Protein AF-J9DXW7-F1 (afdb_monomer_lite)

InterPro domains:
  IPR033270 VPRBP/DCAF1 family [PTHR13129] (22-107)
  IPR060222 DCAF1, N-terminal domain [PF27670] (21-108)

Foldseek 3Di:
DDDDDPPPPDPPPPPDQDPVLVVLLVVLVVLVVVCVVPVPPPPDDNVVSVVVLVVSLVVQVVVVVVVVPDPPDPDDCLPVPCRGSNVVSVVVVVVVVVVVCCCVPPVPD

Structure (mmCIF, N/CA/C/O backbone):
data_AF-J9DXW7-F1
#
_entry.id   AF-J9DXW7-F1
#
loop_
_atom_site.group_PDB
_atom_site.id
_atom_site.type_symbol
_atom_site.label_atom_id
_atom_site.label_alt_id
_atom_site.label_comp_id
_atom_site.label_asym_id
_atom_site.label_entity_id
_atom_site.label_seq_id
_atom_site.pdbx_PDB_ins_code
_atom_site.Cartn_x
_atom_site.Cartn_y
_atom_site.Cartn_z
_atom_site.occupancy
_atom_site.B_iso_or_equiv
_atom_site.auth_seq_id
_atom_site.auth_comp_id
_atom_site.auth_asym_id
_atom_site.auth_atom_id
_atom_site.pdbx_PDB_model_num
ATOM 1 N N . MET A 1 1 ? 50.250 -1.514 -27.903 1.00 45.09 1 MET A N 1
ATOM 2 C CA . MET A 1 1 ? 49.590 -0.775 -26.805 1.00 45.09 1 MET A CA 1
ATOM 3 C C . MET A 1 1 ? 48.096 -0.766 -27.086 1.00 45.09 1 MET A C 1
ATOM 5 O O . MET A 1 1 ? 47.711 -0.660 -28.241 1.00 45.09 1 MET A O 1
ATOM 9 N N . PHE A 1 2 ? 47.310 -1.045 -26.053 1.00 44.22 2 PHE A N 1
ATOM 10 C CA . PHE A 1 2 ? 45.965 -1.622 -26.084 1.00 44.22 2 PHE A CA 1
ATOM 11 C C . PHE A 1 2 ? 44.867 -0.650 -26.554 1.00 44.22 2 PHE A C 1
ATOM 13 O O . PHE A 1 2 ? 44.907 0.533 -26.228 1.00 44.22 2 PHE A O 1
ATOM 20 N N . ALA A 1 3 ? 43.872 -1.168 -27.281 1.00 54.59 3 ALA A N 1
ATOM 21 C CA . ALA A 1 3 ? 42.622 -0.469 -27.582 1.00 54.59 3 ALA A CA 1
ATOM 22 C C . ALA A 1 3 ? 41.698 -0.466 -26.345 1.00 54.59 3 ALA A C 1
ATOM 24 O O . ALA A 1 3 ? 41.661 -1.471 -25.630 1.00 54.59 3 ALA A O 1
ATOM 25 N N . PRO A 1 4 ? 40.919 0.598 -26.079 1.00 51.25 4 PRO A N 1
ATOM 26 C CA . PRO A 1 4 ? 39.965 0.581 -24.981 1.00 51.25 4 PRO A CA 1
ATOM 27 C C . PRO A 1 4 ? 38.671 -0.121 -25.417 1.00 51.25 4 PRO A C 1
ATOM 29 O O . PRO A 1 4 ? 37.936 0.368 -26.274 1.00 51.25 4 PRO A O 1
ATOM 32 N N . SER A 1 5 ? 38.370 -1.261 -24.793 1.00 44.78 5 SER A N 1
ATOM 33 C CA . SER A 1 5 ? 37.023 -1.840 -24.812 1.00 44.78 5 SER A CA 1
ATOM 34 C C . SER A 1 5 ? 36.106 -0.984 -23.940 1.00 44.78 5 SER A C 1
ATOM 36 O O . SER A 1 5 ? 36.214 -0.992 -22.715 1.00 44.78 5 SER A O 1
ATOM 38 N N . ARG A 1 6 ? 35.198 -0.230 -24.564 1.00 42.78 6 ARG A N 1
ATOM 39 C CA . ARG A 1 6 ? 34.056 0.382 -23.876 1.00 42.78 6 ARG A CA 1
ATOM 40 C C . ARG A 1 6 ? 33.006 -0.701 -23.631 1.00 42.78 6 ARG A C 1
ATOM 42 O O . ARG A 1 6 ? 32.208 -1.004 -24.511 1.00 42.78 6 ARG A O 1
ATOM 49 N N . SER A 1 7 ? 33.024 -1.279 -22.433 1.00 44.75 7 SER A N 1
ATOM 50 C CA . SER A 1 7 ? 31.886 -2.029 -21.902 1.00 44.75 7 SER A CA 1
ATOM 51 C C . SER A 1 7 ? 30.823 -1.020 -21.471 1.00 44.75 7 SER A C 1
ATOM 53 O O . SER A 1 7 ? 30.990 -0.317 -20.477 1.00 44.75 7 SER A O 1
ATOM 55 N N . ASN A 1 8 ? 29.767 -0.892 -22.270 1.00 43.25 8 ASN A N 1
ATOM 56 C CA . ASN A 1 8 ? 28.618 -0.041 -21.984 1.00 43.25 8 ASN A CA 1
ATOM 57 C C . ASN A 1 8 ? 27.505 -0.936 -21.411 1.00 43.25 8 ASN A C 1
ATOM 59 O O . ASN A 1 8 ? 26.533 -1.246 -22.092 1.00 43.25 8 ASN A O 1
ATOM 63 N N . HIS A 1 9 ? 27.685 -1.414 -20.177 1.00 44.66 9 HIS A N 1
ATOM 64 C CA . HIS A 1 9 ? 26.621 -2.079 -19.424 1.00 44.66 9 HIS A CA 1
ATOM 65 C C . HIS A 1 9 ? 25.848 -1.043 -18.610 1.00 44.66 9 HIS A C 1
ATOM 67 O O . HIS A 1 9 ? 26.437 -0.287 -17.840 1.00 44.66 9 HIS A O 1
ATOM 73 N N . GLY A 1 10 ? 24.527 -1.047 -18.779 1.00 37.72 10 GLY A N 1
ATOM 74 C CA . GLY A 1 10 ? 23.595 -0.266 -17.974 1.00 37.72 10 GLY A CA 1
ATOM 75 C C . GLY A 1 10 ? 22.797 0.730 -18.800 1.00 37.72 10 GLY A C 1
ATOM 76 O O . GLY A 1 10 ? 22.936 1.939 -18.631 1.00 37.72 10 GLY A O 1
ATOM 77 N N . THR A 1 11 ? 21.927 0.235 -19.680 1.00 39.69 11 THR A N 1
ATOM 78 C CA . THR A 1 11 ? 20.753 0.994 -20.119 1.00 39.69 11 THR A CA 1
ATOM 79 C C . THR A 1 11 ? 19.878 1.237 -18.893 1.00 39.69 11 THR A C 1
ATOM 81 O O . THR A 1 11 ? 19.000 0.445 -18.568 1.00 39.69 11 THR A O 1
ATOM 84 N N . HIS A 1 12 ? 20.155 2.323 -18.176 1.00 44.25 12 HIS A N 1
ATOM 85 C CA . HIS A 1 12 ? 19.217 2.905 -17.234 1.00 44.25 12 HIS A CA 1
ATOM 86 C C . HIS A 1 12 ? 18.045 3.390 -18.088 1.00 44.25 12 HIS A C 1
ATOM 88 O O . HIS A 1 12 ? 18.114 4.446 -18.717 1.00 44.25 12 HIS A O 1
ATOM 94 N N . ALA A 1 13 ? 17.013 2.557 -18.211 1.00 45.41 13 ALA A N 1
ATOM 95 C CA . ALA A 1 13 ? 15.758 2.964 -18.808 1.00 45.41 13 ALA A CA 1
ATOM 96 C C . ALA A 1 13 ? 15.252 4.149 -17.979 1.00 45.41 13 ALA A C 1
ATOM 98 O O . ALA A 1 13 ? 14.857 4.000 -16.822 1.00 45.41 13 ALA A O 1
ATOM 99 N N . THR A 1 14 ? 15.357 5.348 -18.545 1.00 40.53 14 THR A N 1
ATOM 100 C CA . THR A 1 14 ? 14.749 6.563 -18.014 1.00 40.53 14 THR A CA 1
ATOM 101 C C . THR A 1 14 ? 13.242 6.352 -18.071 1.00 40.53 14 THR A C 1
ATOM 103 O O . THR A 1 14 ? 12.596 6.649 -19.073 1.00 40.53 14 THR A O 1
ATOM 106 N N . HIS A 1 15 ? 12.696 5.737 -17.024 1.00 52.66 15 HIS A N 1
ATOM 107 C CA . HIS A 1 15 ? 11.272 5.502 -16.874 1.00 52.66 15 HIS A CA 1
ATOM 108 C C . HIS A 1 15 ? 10.597 6.865 -16.708 1.00 52.66 15 HIS A C 1
ATOM 110 O O . HIS A 1 15 ? 10.633 7.471 -15.635 1.00 52.66 15 HIS A O 1
ATOM 116 N N . LEU A 1 16 ? 10.038 7.372 -17.808 1.00 44.34 16 LEU A N 1
ATOM 117 C CA . LEU A 1 16 ? 9.117 8.501 -17.806 1.00 44.34 16 LEU A CA 1
ATOM 118 C C . LEU A 1 16 ? 8.015 8.227 -16.767 1.00 44.34 16 LEU A C 1
ATOM 120 O O . LEU A 1 16 ? 7.527 7.097 -16.699 1.00 44.34 16 LEU A O 1
ATOM 124 N N . PRO A 1 17 ? 7.615 9.214 -15.949 1.00 44.66 17 PRO A N 1
ATOM 125 C CA . PRO A 1 17 ? 6.505 9.031 -15.027 1.00 44.66 17 PRO A CA 1
ATOM 126 C C . PRO A 1 17 ? 5.248 8.726 -15.846 1.00 44.66 17 PRO A C 1
ATOM 128 O O . PRO A 1 17 ? 4.716 9.587 -16.547 1.00 44.66 17 PRO A O 1
ATOM 131 N N . HIS A 1 18 ? 4.802 7.472 -15.794 1.00 46.69 18 HIS A N 1
ATOM 132 C CA . HIS A 1 18 ? 3.521 7.074 -16.355 1.00 46.69 18 HIS A CA 1
ATOM 133 C C . HIS A 1 18 ? 2.431 7.829 -15.573 1.00 46.69 18 HIS A C 1
ATOM 135 O O . HIS A 1 18 ? 2.492 7.837 -14.339 1.00 46.69 18 HIS A O 1
ATOM 141 N N . PRO A 1 19 ? 1.433 8.452 -16.223 1.00 47.28 19 PRO A N 1
ATOM 142 C CA . PRO A 1 19 ? 0.394 9.237 -15.542 1.00 47.28 19 PRO A CA 1
ATOM 143 C C . PRO A 1 19 ? -0.359 8.440 -14.458 1.00 47.28 19 PRO A C 1
ATOM 145 O O . PRO A 1 19 ? -0.854 9.019 -13.494 1.00 47.28 19 PRO A O 1
ATOM 148 N N . SER A 1 20 ? -0.357 7.107 -14.553 1.00 54.16 20 SER A N 1
ATOM 149 C CA . SER A 1 20 ? -0.905 6.177 -13.560 1.00 54.16 20 SER A CA 1
ATOM 150 C C . SER A 1 20 ? -0.207 6.234 -12.188 1.00 54.16 20 SER A C 1
ATOM 152 O O . SER A 1 20 ? -0.857 6.011 -11.170 1.00 54.16 20 SER A O 1
ATOM 154 N N . GLN A 1 21 ? 1.089 6.584 -12.120 1.00 54.31 21 GLN A N 1
ATOM 155 C CA . GLN A 1 21 ? 1.837 6.660 -10.850 1.00 54.31 21 GLN A 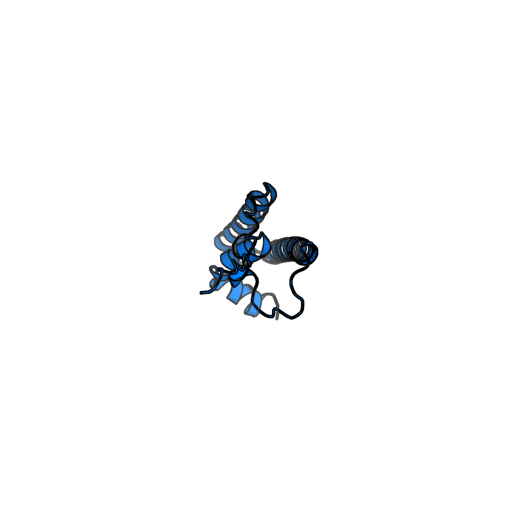CA 1
ATOM 156 C C . GLN A 1 21 ? 1.287 7.719 -9.898 1.00 54.31 21 GLN A C 1
ATOM 158 O O . GLN A 1 21 ? 1.182 7.479 -8.696 1.00 54.31 21 GLN A O 1
ATOM 163 N N . SER A 1 22 ? 0.919 8.885 -10.437 1.00 61.12 22 SER A N 1
ATOM 164 C CA . SER A 1 22 ? 0.376 9.979 -9.631 1.00 61.12 22 SER A CA 1
ATOM 165 C C . SER A 1 22 ? -1.006 9.643 -9.071 1.00 61.12 22 SER A C 1
ATOM 167 O O . SER A 1 22 ? -1.375 10.173 -8.027 1.00 61.12 22 SER A O 1
ATOM 169 N N . SER A 1 23 ? -1.753 8.760 -9.743 1.00 81.50 23 SER A N 1
ATOM 170 C CA . SER A 1 23 ? -3.071 8.314 -9.291 1.00 81.50 23 SER A CA 1
ATOM 171 C C . SER A 1 23 ? -2.948 7.339 -8.123 1.00 81.50 23 SER A C 1
ATOM 173 O O . SER A 1 23 ? -3.540 7.571 -7.075 1.00 81.50 23 SER A O 1
ATOM 175 N N . ALA A 1 24 ? -2.118 6.298 -8.261 1.00 87.31 24 ALA A N 1
ATOM 176 C CA . ALA A 1 24 ? -1.972 5.264 -7.235 1.00 87.31 24 ALA A CA 1
ATOM 177 C C . ALA A 1 24 ? -1.375 5.812 -5.927 1.00 87.31 24 ALA A C 1
ATOM 179 O O . ALA A 1 24 ? -1.875 5.541 -4.838 1.00 87.31 24 ALA A O 1
ATOM 180 N N . ALA A 1 25 ? -0.326 6.636 -6.014 1.00 87.62 25 ALA A N 1
ATOM 181 C CA . ALA A 1 25 ? 0.275 7.241 -4.825 1.00 87.62 25 ALA A CA 1
ATOM 182 C C . ALA A 1 25 ? -0.672 8.232 -4.123 1.00 87.62 25 ALA A C 1
ATOM 184 O O . ALA A 1 25 ? -0.652 8.333 -2.896 1.00 87.62 25 ALA A O 1
ATOM 185 N N . GLY A 1 26 ? -1.497 8.955 -4.889 1.00 91.88 26 GLY A N 1
ATOM 186 C CA . GLY A 1 26 ? -2.522 9.843 -4.340 1.00 91.88 26 GLY A CA 1
ATOM 187 C C . GLY A 1 26 ? -3.643 9.070 -3.648 1.00 91.88 26 GLY A C 1
ATOM 188 O O . GLY A 1 26 ? -4.065 9.441 -2.556 1.00 91.88 26 GLY A O 1
ATOM 189 N N . GLU A 1 27 ? -4.073 7.956 -4.237 1.00 94.06 27 GLU A N 1
ATOM 190 C CA . GLU A 1 27 ? -5.077 7.075 -3.648 1.00 94.06 27 GLU A CA 1
ATOM 191 C C . GLU A 1 27 ? -4.588 6.436 -2.342 1.00 94.06 27 GLU A C 1
ATOM 193 O O . GLU A 1 27 ? -5.299 6.477 -1.340 1.00 94.06 27 GLU A O 1
ATOM 198 N N . LEU A 1 28 ? -3.342 5.949 -2.304 1.00 94.56 28 LEU A N 1
ATOM 199 C CA . LEU A 1 28 ? -2.726 5.459 -1.069 1.00 94.56 28 LEU A CA 1
ATOM 200 C C . LEU A 1 28 ? -2.728 6.531 0.030 1.00 94.56 28 LEU A C 1
ATOM 202 O O . LEU A 1 28 ? -3.089 6.247 1.169 1.00 94.56 28 LEU A O 1
ATOM 206 N N . GLN A 1 29 ? -2.357 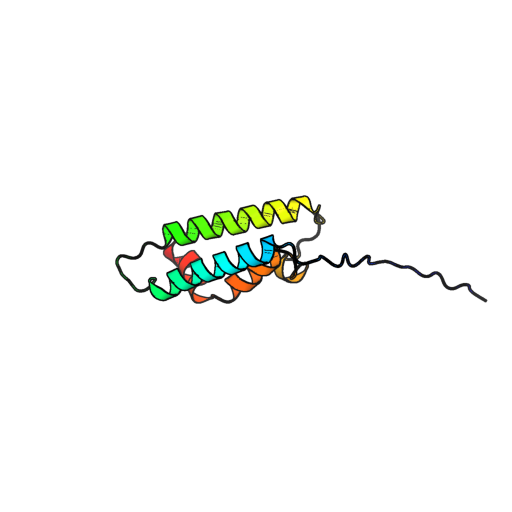7.769 -0.303 1.00 93.44 29 GLN A N 1
ATOM 207 C CA . GLN A 1 29 ? -2.386 8.872 0.661 1.00 93.44 29 GLN A CA 1
ATOM 208 C C . GLN A 1 29 ? -3.804 9.175 1.154 1.00 93.44 29 GLN A C 1
ATOM 210 O O . GLN A 1 29 ? -3.980 9.442 2.339 1.00 93.44 29 GLN A O 1
ATOM 215 N N . ALA A 1 30 ? -4.816 9.093 0.288 1.00 94.06 30 ALA A N 1
ATOM 216 C CA . ALA A 1 30 ? -6.207 9.281 0.688 1.00 94.06 30 ALA A CA 1
ATOM 217 C C . ALA A 1 30 ? -6.677 8.183 1.657 1.00 94.06 30 ALA A C 1
ATOM 219 O O . ALA A 1 30 ? -7.309 8.489 2.667 1.00 94.06 30 ALA A O 1
ATOM 220 N N . ILE A 1 31 ? -6.323 6.919 1.396 1.00 94.81 31 ILE A N 1
ATOM 221 C CA . ILE A 1 31 ? -6.629 5.790 2.290 1.00 94.81 31 ILE A CA 1
ATOM 222 C C . ILE A 1 31 ? -5.991 6.006 3.666 1.00 94.81 31 ILE A C 1
ATOM 224 O O . ILE A 1 31 ? -6.657 5.841 4.690 1.00 94.81 31 ILE A O 1
ATOM 228 N N . LEU A 1 32 ? -4.714 6.396 3.688 1.00 94.75 32 LEU A N 1
ATOM 229 C CA . LEU A 1 32 ? -3.972 6.645 4.923 1.00 94.75 32 LEU A CA 1
ATOM 230 C C . LEU A 1 32 ? -4.551 7.835 5.695 1.00 94.75 32 LEU A C 1
ATOM 232 O O . LEU A 1 32 ? -4.734 7.727 6.901 1.00 94.75 32 LEU A O 1
ATOM 236 N N . ALA A 1 33 ? -4.928 8.916 5.009 1.00 93.50 33 ALA A N 1
ATOM 237 C CA . ALA A 1 33 ? -5.552 10.080 5.636 1.00 93.50 33 ALA A CA 1
ATOM 238 C C . ALA A 1 33 ? -6.913 9.748 6.272 1.00 93.50 33 ALA A C 1
ATOM 240 O O . ALA A 1 33 ? -7.204 10.201 7.377 1.00 93.50 33 ALA A O 1
ATOM 241 N N . VAL A 1 34 ? -7.742 8.932 5.607 1.00 93.56 34 VAL A N 1
ATOM 242 C CA . VAL A 1 34 ? -9.013 8.456 6.184 1.00 93.56 34 VAL A CA 1
ATOM 243 C C . VAL A 1 34 ? -8.755 7.607 7.424 1.00 93.56 34 VAL A C 1
ATOM 245 O O . VAL A 1 34 ? -9.435 7.775 8.433 1.00 93.56 34 VAL A O 1
ATOM 248 N N . TRP A 1 35 ? -7.773 6.704 7.365 1.00 94.69 35 TRP A N 1
ATOM 249 C CA . TRP A 1 35 ? -7.425 5.885 8.519 1.00 94.69 35 TRP A CA 1
ATOM 250 C C . TRP A 1 35 ? -6.913 6.74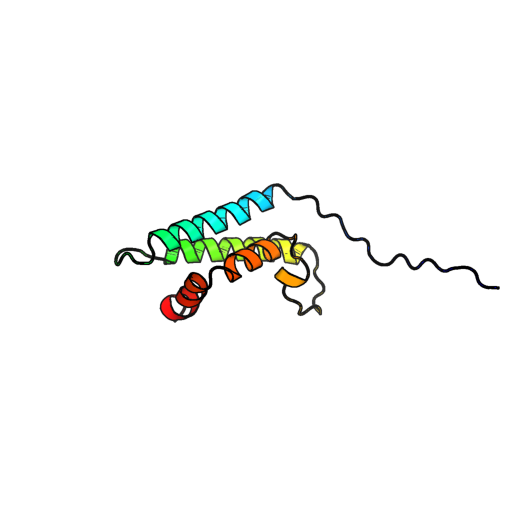0 9.685 1.00 94.69 35 TRP A C 1
ATOM 252 O O . TRP A 1 35 ? -7.392 6.565 10.798 1.00 94.69 35 TRP A O 1
ATOM 262 N N . GLU A 1 36 ? -6.019 7.701 9.450 1.00 92.94 36 GLU A N 1
ATOM 263 C CA . GLU A 1 36 ? -5.518 8.602 10.499 1.00 92.94 36 GLU A CA 1
ATOM 264 C C . GLU A 1 36 ? -6.638 9.417 11.158 1.00 92.94 36 GLU A C 1
ATOM 266 O O . GLU A 1 36 ? -6.619 9.616 12.369 1.00 92.94 36 GLU A O 1
ATOM 271 N N . ALA A 1 37 ? -7.626 9.865 10.380 1.00 93.12 37 ALA A N 1
ATOM 272 C CA . ALA A 1 37 ? -8.739 10.653 10.900 1.00 93.12 37 ALA A CA 1
ATOM 273 C C . ALA A 1 37 ? -9.717 9.832 11.758 1.00 93.12 37 ALA A C 1
ATOM 275 O O . ALA A 1 37 ? -10.271 10.351 12.725 1.00 93.12 37 ALA A O 1
ATOM 276 N N . GLU A 1 38 ? -9.947 8.565 11.406 1.00 93.56 38 GLU A N 1
ATOM 277 C CA . GLU A 1 38 ? -11.053 7.777 11.961 1.00 93.56 38 GLU A CA 1
ATOM 278 C C . GLU A 1 38 ? -10.611 6.588 12.828 1.00 93.56 38 GLU A C 1
ATOM 280 O O . GLU A 1 38 ? -11.444 5.990 13.501 1.00 93.56 38 GLU A O 1
ATOM 285 N N . ASN A 1 39 ? -9.330 6.213 12.865 1.00 91.19 39 ASN A N 1
ATOM 286 C CA . ASN A 1 39 ? -8.876 4.986 13.539 1.00 91.19 39 ASN A CA 1
ATOM 287 C C . ASN A 1 39 ? -9.143 4.944 15.057 1.00 91.19 39 ASN A C 1
ATOM 289 O O . ASN A 1 39 ? -9.267 3.853 15.618 1.00 91.19 39 ASN A O 1
ATOM 293 N N . ASP A 1 40 ? -9.281 6.096 15.714 1.00 89.88 40 ASP A N 1
ATOM 294 C CA . ASP A 1 40 ? -9.641 6.179 17.137 1.00 89.88 40 ASP A CA 1
ATOM 295 C C . ASP A 1 40 ? -11.159 6.133 17.385 1.00 89.88 40 ASP A C 1
ATOM 297 O O . ASP A 1 40 ? -11.617 6.000 18.524 1.00 89.88 40 ASP A O 1
ATOM 301 N N . ASN A 1 41 ? -11.968 6.221 16.328 1.00 91.81 41 ASN A N 1
ATOM 302 C CA . ASN A 1 41 ? -13.416 6.151 16.421 1.00 91.81 41 ASN A CA 1
ATOM 303 C C . ASN A 1 41 ? -13.863 4.696 16.619 1.00 91.81 41 ASN A C 1
ATOM 305 O O . ASN A 1 41 ? -13.637 3.830 15.777 1.00 91.81 41 ASN A O 1
ATOM 309 N N . ALA A 1 42 ? -14.581 4.423 17.710 1.00 87.50 42 ALA A N 1
ATOM 310 C CA . ALA A 1 42 ? -15.071 3.081 18.036 1.00 87.50 42 ALA A CA 1
ATOM 311 C C . ALA A 1 42 ? -16.019 2.482 16.975 1.00 87.50 42 ALA A C 1
ATOM 313 O O . ALA A 1 42 ? -16.204 1.268 16.937 1.00 87.50 42 ALA A O 1
ATOM 314 N N . SER A 1 43 ? -16.631 3.319 16.131 1.00 90.62 43 SER A N 1
ATOM 315 C CA . SER A 1 43 ? -17.507 2.874 15.037 1.00 90.62 43 SER A CA 1
ATOM 316 C C . SER A 1 43 ? -16.777 2.715 13.700 1.00 90.62 43 SER A C 1
ATOM 318 O O . SER A 1 43 ? -17.383 2.260 12.729 1.00 90.62 43 SER A O 1
ATOM 320 N N . PHE A 1 44 ? -15.501 3.099 13.617 1.00 90.94 44 PHE A N 1
ATOM 321 C CA . PHE A 1 44 ? -14.738 3.003 12.381 1.00 90.94 44 PHE A CA 1
ATOM 322 C C . PHE A 1 44 ? -14.394 1.550 12.057 1.00 90.94 44 PHE A C 1
ATOM 324 O O . PHE A 1 44 ? -13.912 0.784 12.893 1.00 90.94 44 PHE A O 1
ATOM 331 N N . SER A 1 45 ? -14.613 1.173 10.799 1.00 89.88 45 SER A N 1
ATOM 332 C CA . SER A 1 45 ? -14.167 -0.107 10.264 1.00 89.88 45 SER A CA 1
ATOM 333 C C . SER A 1 45 ? -13.002 0.127 9.317 1.00 89.88 45 SER A C 1
ATOM 335 O O . SER A 1 45 ? -13.179 0.715 8.255 1.00 89.88 45 SER A O 1
ATOM 337 N N . ALA A 1 46 ? -11.824 -0.394 9.660 1.00 91.19 46 ALA A N 1
ATOM 338 C CA . ALA A 1 46 ? -10.644 -0.318 8.797 1.00 91.19 46 ALA A CA 1
ATOM 339 C C . ALA A 1 46 ? -10.707 -1.274 7.591 1.00 91.19 46 ALA A C 1
ATOM 341 O O . ALA A 1 46 ? -9.902 -1.166 6.669 1.00 91.19 46 ALA A O 1
ATOM 342 N N . LYS A 1 47 ? -11.661 -2.216 7.576 1.00 90.75 47 LYS A N 1
ATOM 343 C CA . LYS A 1 47 ? -11.763 -3.264 6.550 1.00 90.75 47 LYS A CA 1
ATOM 344 C C . LYS A 1 47 ? -11.818 -2.713 5.114 1.00 90.75 47 LYS A C 1
ATOM 346 O O . LYS A 1 47 ? -11.060 -3.221 4.293 1.00 90.75 47 LYS A O 1
ATOM 351 N N . PRO A 1 48 ? -12.641 -1.699 4.780 1.00 92.31 48 PRO A N 1
ATOM 352 C CA . PRO A 1 48 ? -12.682 -1.152 3.423 1.00 92.31 48 PRO A CA 1
ATOM 353 C C . PRO A 1 48 ? -11.344 -0.533 3.002 1.00 92.31 48 PRO A C 1
ATOM 355 O O . PRO A 1 48 ? -10.887 -0.773 1.888 1.00 92.31 48 PRO A O 1
ATOM 358 N N . SER A 1 49 ? -10.685 0.198 3.908 1.00 92.19 49 SER A N 1
ATOM 359 C CA . SER A 1 49 ? -9.370 0.802 3.666 1.00 92.19 49 SER A CA 1
ATOM 360 C C . SER A 1 49 ? -8.298 -0.251 3.387 1.00 92.19 49 SER A C 1
ATOM 362 O O . SER A 1 49 ? -7.492 -0.082 2.478 1.00 92.19 49 SER A O 1
ATOM 364 N N . ILE A 1 50 ? -8.307 -1.355 4.141 1.00 92.62 50 ILE A N 1
ATOM 365 C CA . ILE A 1 50 ? -7.350 -2.456 3.966 1.00 92.62 50 ILE A CA 1
ATOM 366 C C . ILE A 1 50 ? -7.594 -3.183 2.647 1.00 92.62 50 ILE A C 1
ATOM 368 O O . ILE A 1 50 ? -6.637 -3.431 1.926 1.00 92.62 50 ILE A O 1
ATOM 372 N N . ILE A 1 51 ? -8.852 -3.483 2.307 1.00 94.00 51 ILE A N 1
ATOM 373 C CA . ILE A 1 51 ? -9.190 -4.124 1.029 1.00 94.00 51 ILE A CA 1
ATOM 374 C C . ILE A 1 51 ? -8.683 -3.268 -0.130 1.00 94.00 51 ILE A C 1
ATOM 376 O O . ILE A 1 51 ? -7.958 -3.771 -0.984 1.00 94.00 51 ILE A O 1
ATOM 380 N N . ARG A 1 52 ? -8.988 -1.963 -0.126 1.00 94.62 52 ARG A N 1
ATOM 381 C CA . ARG A 1 52 ? -8.569 -1.089 -1.224 1.00 94.62 52 ARG A CA 1
ATOM 382 C C . ARG A 1 52 ? -7.050 -0.950 -1.315 1.00 94.62 52 ARG A C 1
ATOM 384 O O . ARG A 1 52 ? -6.497 -0.903 -2.408 1.00 94.62 52 ARG A O 1
ATOM 391 N N . LEU A 1 53 ? -6.368 -0.910 -0.172 1.00 93.94 53 LEU A N 1
ATOM 392 C CA . LEU A 1 53 ? -4.911 -0.920 -0.125 1.00 93.94 53 LEU A CA 1
ATOM 393 C C . LEU A 1 53 ? -4.325 -2.209 -0.721 1.00 93.94 53 LEU A C 1
ATOM 395 O O . LEU A 1 53 ? -3.351 -2.137 -1.468 1.00 93.94 53 LEU A O 1
ATOM 399 N N . SER A 1 54 ? -4.890 -3.370 -0.382 1.00 93.88 54 SER A N 1
ATOM 400 C CA . SER A 1 54 ? -4.458 -4.662 -0.919 1.00 93.88 54 SER A CA 1
ATOM 401 C C . SER A 1 54 ? -4.608 -4.707 -2.435 1.00 93.88 54 SER A C 1
ATOM 403 O O . SER A 1 54 ? -3.629 -4.998 -3.114 1.00 93.88 54 SER A O 1
ATOM 405 N N . GLU A 1 55 ? -5.773 -4.317 -2.960 1.00 95.25 55 GLU A N 1
ATOM 406 C CA . GLU A 1 55 ? -6.017 -4.223 -4.407 1.00 95.25 55 GLU A CA 1
ATOM 407 C C . GLU A 1 55 ? -4.975 -3.332 -5.094 1.00 95.25 55 GLU A C 1
ATOM 409 O O . GLU A 1 55 ? -4.372 -3.722 -6.090 1.00 95.25 55 GLU A O 1
ATOM 414 N N . LEU A 1 56 ? -4.689 -2.158 -4.521 1.00 94.81 56 LEU A N 1
ATOM 415 C CA . LEU A 1 56 ? -3.718 -1.218 -5.077 1.00 94.81 56 LEU A CA 1
ATOM 416 C C . LEU A 1 56 ? -2.291 -1.796 -5.127 1.00 94.81 56 LEU A C 1
ATOM 418 O O . LEU A 1 56 ? -1.543 -1.546 -6.076 1.00 94.81 56 LEU A O 1
ATOM 422 N N . ILE A 1 57 ? -1.890 -2.554 -4.101 1.00 93.94 57 ILE A N 1
ATOM 423 C CA . ILE A 1 57 ? -0.583 -3.223 -4.061 1.00 93.94 57 ILE A CA 1
ATOM 424 C C . ILE A 1 57 ? -0.540 -4.390 -5.053 1.00 93.94 57 ILE A C 1
ATOM 426 O O . ILE A 1 57 ? 0.481 -4.567 -5.719 1.00 93.94 57 ILE A O 1
ATOM 430 N N . GLU A 1 58 ? -1.613 -5.171 -5.166 1.00 94.88 58 GLU A N 1
ATOM 431 C CA . GLU A 1 58 ? -1.724 -6.292 -6.107 1.00 94.88 58 GLU A CA 1
ATOM 432 C C . GLU A 1 58 ? -1.647 -5.807 -7.560 1.00 94.88 58 GLU A C 1
ATOM 434 O O . GLU A 1 58 ? -0.797 -6.286 -8.309 1.00 94.88 58 GLU A O 1
ATOM 439 N N . GLU A 1 59 ? -2.414 -4.775 -7.928 1.00 94.12 59 GLU A N 1
ATOM 440 C CA . GLU A 1 59 ? -2.357 -4.139 -9.254 1.00 94.12 59 GLU A CA 1
ATOM 441 C C . GLU A 1 59 ? -0.931 -3.662 -9.587 1.00 94.12 59 GLU A C 1
ATOM 443 O O . GLU A 1 59 ? -0.392 -3.939 -10.662 1.00 94.12 59 GLU A O 1
ATOM 448 N N . ALA A 1 60 ? -0.277 -2.985 -8.637 1.00 92.69 60 ALA A N 1
ATOM 449 C CA . ALA A 1 60 ? 1.094 -2.515 -8.810 1.00 92.69 60 ALA A CA 1
ATOM 450 C C . ALA A 1 60 ? 2.119 -3.660 -8.893 1.00 92.69 60 ALA A C 1
ATOM 452 O O . ALA A 1 60 ? 3.158 -3.507 -9.542 1.00 92.69 60 ALA A O 1
ATOM 453 N N . THR A 1 61 ? 1.849 -4.787 -8.231 1.00 92.94 61 THR A N 1
ATOM 454 C CA . THR A 1 61 ? 2.691 -5.987 -8.268 1.00 92.94 61 THR A CA 1
ATOM 455 C C . THR A 1 61 ? 2.578 -6.682 -9.614 1.00 92.94 61 THR A C 1
ATOM 457 O O . THR A 1 61 ? 3.606 -6.968 -10.223 1.00 92.94 61 THR A O 1
ATOM 460 N N . ASP A 1 62 ? 1.365 -6.868 -10.127 1.00 93.44 62 ASP A N 1
ATOM 461 C CA . ASP A 1 62 ? 1.137 -7.433 -11.457 1.00 93.44 62 ASP A CA 1
ATOM 462 C C . ASP A 1 62 ? 1.817 -6.597 -12.543 1.00 93.44 62 ASP A C 1
ATOM 464 O O . ASP A 1 62 ? 2.481 -7.134 -13.431 1.00 93.44 62 ASP A O 1
ATOM 468 N N . ASP A 1 63 ? 1.702 -5.271 -12.465 1.00 91.06 63 ASP A N 1
ATOM 469 C CA . ASP A 1 63 ? 2.369 -4.368 -13.402 1.00 91.06 63 ASP A CA 1
ATOM 470 C C . ASP A 1 63 ? 3.892 -4.412 -13.289 1.00 91.06 63 ASP A C 1
ATOM 472 O O . ASP A 1 63 ? 4.580 -4.303 -14.304 1.00 91.06 63 ASP A O 1
ATOM 476 N N . PHE A 1 64 ? 4.430 -4.604 -12.084 1.00 90.69 64 PHE A N 1
ATOM 477 C CA . PHE A 1 64 ? 5.862 -4.794 -11.880 1.00 90.69 64 PHE A CA 1
ATOM 478 C C . PHE A 1 64 ? 6.344 -6.133 -12.456 1.00 90.69 64 PHE A C 1
ATOM 480 O O . PHE A 1 64 ? 7.347 -6.158 -13.163 1.00 90.69 64 PHE A O 1
ATOM 487 N N . LEU A 1 65 ? 5.614 -7.228 -12.231 1.00 90.38 65 LEU A N 1
ATOM 488 C CA . LEU A 1 65 ? 5.961 -8.558 -12.746 1.00 90.38 65 LEU A CA 1
ATOM 489 C C . LEU A 1 65 ? 5.914 -8.626 -14.280 1.00 90.38 65 LEU A C 1
ATOM 491 O O . LEU A 1 65 ? 6.737 -9.305 -14.889 1.00 90.38 65 LEU A O 1
ATOM 495 N N . LYS A 1 66 ? 5.021 -7.867 -14.930 1.00 91.00 66 LYS A N 1
ATOM 496 C CA . LYS A 1 66 ? 4.995 -7.725 -16.401 1.00 91.00 66 LYS A CA 1
ATOM 497 C C . LYS A 1 66 ? 6.265 -7.087 -16.977 1.00 91.00 66 LYS A C 1
ATOM 499 O O . LYS A 1 66 ? 6.493 -7.204 -18.178 1.00 91.00 66 LYS A O 1
ATOM 504 N N . GLN A 1 67 ? 7.075 -6.406 -16.161 1.00 88.06 67 GLN A N 1
ATOM 505 C CA . GLN A 1 67 ? 8.364 -5.843 -16.586 1.00 88.06 67 GLN A CA 1
ATOM 506 C C . GLN A 1 67 ? 9.490 -6.885 -16.632 1.00 88.06 67 GLN A C 1
ATOM 508 O O . GLN A 1 67 ? 10.623 -6.510 -16.921 1.00 88.06 67 GLN A O 1
ATOM 513 N N . ASP A 1 68 ? 9.175 -8.159 -16.372 1.00 88.50 68 ASP A N 1
ATOM 514 C CA . ASP A 1 68 ? 10.120 -9.279 -16.335 1.00 88.50 68 ASP A CA 1
ATOM 515 C C . ASP A 1 68 ? 11.284 -9.033 -15.352 1.00 88.50 68 ASP A C 1
ATOM 517 O O . ASP A 1 68 ? 12.454 -8.996 -15.749 1.00 88.50 68 ASP A O 1
ATOM 521 N N . PRO A 1 69 ? 10.986 -8.771 -14.060 1.00 85.31 69 PRO A N 1
ATOM 522 C CA . PRO A 1 69 ? 12.028 -8.621 -13.055 1.00 85.31 69 PRO A CA 1
ATOM 523 C C . PRO A 1 69 ? 12.784 -9.944 -12.885 1.00 85.31 69 PRO A C 1
ATOM 525 O O . PRO A 1 69 ? 12.198 -11.022 -12.971 1.00 85.31 69 PRO A O 1
ATOM 528 N N . ASP A 1 70 ? 14.089 -9.855 -12.619 1.00 85.81 70 ASP A N 1
ATOM 529 C CA . ASP A 1 70 ? 14.948 -11.032 -12.468 1.00 85.81 70 ASP A CA 1
ATOM 530 C C . ASP A 1 70 ? 14.426 -11.933 -11.327 1.00 85.81 70 ASP A C 1
ATOM 532 O O . ASP A 1 70 ? 14.386 -11.490 -10.177 1.00 85.81 70 ASP A O 1
ATOM 536 N N . PRO A 1 71 ? 14.033 -13.192 -11.603 1.00 85.12 71 PRO A N 1
ATOM 537 C CA . PRO A 1 71 ? 13.464 -14.086 -10.597 1.00 85.12 71 PRO A CA 1
ATOM 538 C C . PRO A 1 71 ? 14.466 -14.500 -9.511 1.00 85.12 71 PRO A C 1
ATOM 540 O O . PRO A 1 71 ? 14.052 -15.045 -8.491 1.00 85.12 71 PRO A O 1
ATOM 543 N N . LEU A 1 72 ? 15.769 -14.284 -9.727 1.00 86.19 72 LEU A N 1
ATOM 544 C CA . LEU A 1 72 ? 16.817 -14.538 -8.735 1.00 86.19 72 LEU A CA 1
ATOM 545 C C . LEU A 1 72 ? 17.147 -13.296 -7.894 1.00 86.19 72 LEU A C 1
ATOM 547 O O . LEU A 1 72 ? 18.000 -13.359 -7.005 1.00 86.19 72 LEU A O 1
ATOM 551 N N . ASP A 1 73 ? 16.512 -12.158 -8.179 1.00 82.62 73 ASP A N 1
ATOM 552 C CA . ASP A 1 73 ? 16.717 -10.922 -7.443 1.00 82.62 73 ASP A CA 1
ATOM 553 C C . ASP A 1 73 ? 15.768 -10.812 -6.239 1.00 82.62 73 ASP A C 1
ATOM 555 O O . ASP A 1 73 ? 14.675 -10.255 -6.321 1.00 82.62 73 ASP A O 1
ATOM 559 N N . ASP A 1 74 ? 16.230 -11.274 -5.074 1.00 81.50 74 ASP A N 1
ATOM 560 C CA . ASP A 1 74 ? 15.492 -11.200 -3.801 1.00 81.50 74 ASP A CA 1
ATOM 561 C C . ASP A 1 74 ? 15.404 -9.775 -3.207 1.00 81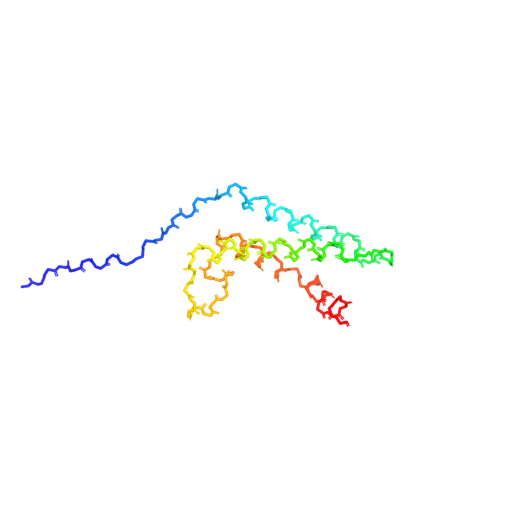.50 74 ASP A C 1
ATOM 563 O O . ASP A 1 74 ? 14.917 -9.564 -2.087 1.00 81.50 74 ASP A O 1
ATOM 567 N N . ARG A 1 75 ? 15.934 -8.754 -3.891 1.00 85.94 75 ARG A N 1
ATOM 568 C CA . ARG A 1 75 ? 15.964 -7.393 -3.348 1.00 85.94 75 ARG A CA 1
ATOM 569 C C . ARG A 1 75 ? 14.577 -6.755 -3.395 1.00 85.94 75 ARG A C 1
ATOM 571 O O . ARG A 1 75 ? 13.913 -6.683 -4.421 1.00 85.94 75 ARG A O 1
ATOM 578 N N . HIS A 1 76 ? 14.191 -6.151 -2.274 1.00 80.25 76 HIS A N 1
ATOM 579 C CA . HIS A 1 76 ? 12.900 -5.481 -2.131 1.00 80.25 76 HIS A CA 1
ATOM 580 C C . HIS A 1 76 ? 12.696 -4.342 -3.167 1.00 80.25 76 HIS A C 1
ATOM 582 O O . HIS A 1 76 ? 13.536 -3.432 -3.224 1.00 80.25 76 HIS A O 1
ATOM 588 N N . PRO A 1 77 ? 11.563 -4.283 -3.905 1.00 80.69 77 PRO A N 1
ATOM 589 C CA . PRO A 1 77 ? 11.334 -3.302 -4.978 1.00 80.69 77 PRO A CA 1
ATOM 590 C C . PRO A 1 77 ? 11.471 -1.840 -4.538 1.00 80.69 77 PRO A C 1
ATOM 592 O O . PRO A 1 77 ? 12.009 -1.019 -5.271 1.00 80.69 77 PRO A O 1
ATOM 595 N N . ALA A 1 78 ? 11.087 -1.508 -3.300 1.00 77.38 78 ALA A N 1
ATOM 596 C CA . ALA A 1 78 ? 11.287 -0.166 -2.730 1.00 77.38 78 ALA A CA 1
ATOM 597 C C . ALA A 1 78 ? 12.764 0.300 -2.679 1.00 77.38 78 ALA A C 1
ATOM 599 O O . ALA A 1 78 ? 13.023 1.501 -2.584 1.00 77.38 78 ALA A O 1
ATOM 600 N N . LYS A 1 79 ? 13.730 -0.632 -2.714 1.00 81.44 79 LYS A N 1
ATOM 601 C CA . LYS A 1 79 ? 15.176 -0.350 -2.722 1.00 81.44 79 LYS A CA 1
ATOM 602 C C . LYS A 1 79 ? 15.766 -0.417 -4.129 1.00 81.44 79 LYS A C 1
ATOM 604 O O . LYS A 1 79 ? 16.577 0.436 -4.473 1.00 81.44 79 LYS A O 1
ATOM 609 N N . THR A 1 80 ? 15.363 -1.405 -4.922 1.00 84.12 80 THR A N 1
ATOM 610 C CA . THR A 1 80 ? 15.942 -1.668 -6.252 1.00 84.12 80 THR A CA 1
ATOM 611 C C . THR A 1 80 ? 15.271 -0.851 -7.356 1.00 84.12 80 THR A C 1
ATOM 613 O O . THR A 1 80 ? 15.941 -0.390 -8.275 1.00 84.12 80 THR A O 1
ATOM 616 N N . TYR A 1 81 ? 13.965 -0.601 -7.228 1.00 84.12 81 TYR A N 1
ATOM 617 C CA . TYR A 1 81 ? 13.125 0.090 -8.209 1.00 84.12 81 TYR A CA 1
ATOM 618 C C . TYR A 1 81 ? 12.269 1.189 -7.548 1.00 84.12 81 TYR A C 1
ATOM 620 O O . TYR A 1 81 ? 11.043 1.180 -7.643 1.00 84.12 81 TYR A O 1
ATOM 628 N N . PRO A 1 82 ? 12.875 2.184 -6.872 1.00 81.25 82 PRO A N 1
ATOM 629 C CA . PRO A 1 82 ? 12.126 3.189 -6.109 1.00 81.25 82 PRO A CA 1
ATOM 630 C C . PRO A 1 82 ? 11.245 4.109 -6.974 1.00 81.25 82 PRO A C 1
ATOM 632 O O . PRO A 1 82 ? 10.409 4.832 -6.435 1.00 81.25 82 PRO A O 1
ATOM 635 N N . SER A 1 83 ? 11.460 4.122 -8.292 1.00 81.00 83 SER A N 1
ATOM 636 C CA . SER A 1 83 ? 10.699 4.905 -9.266 1.00 81.00 83 SER A CA 1
ATOM 637 C C . SER A 1 83 ? 9.535 4.143 -9.904 1.00 81.00 83 SER A C 1
ATOM 639 O O . SER A 1 83 ? 8.793 4.757 -10.666 1.00 81.00 83 SER A O 1
ATOM 641 N N . CYS A 1 84 ? 9.360 2.838 -9.651 1.00 87.12 84 CYS A N 1
ATOM 642 C CA . CYS A 1 84 ? 8.175 2.109 -10.114 1.00 87.12 84 CYS A CA 1
ATOM 643 C C . CYS A 1 84 ? 6.989 2.332 -9.155 1.00 87.12 84 CYS A C 1
ATOM 645 O O . CYS A 1 84 ? 7.184 2.752 -8.012 1.00 87.12 84 CYS A O 1
ATOM 647 N N . ILE A 1 85 ? 5.758 2.056 -9.614 1.00 91.31 85 ILE A N 1
ATOM 648 C CA . ILE A 1 85 ? 4.535 2.246 -8.807 1.00 91.31 85 ILE A CA 1
ATOM 649 C C . ILE A 1 85 ? 4.656 1.457 -7.500 1.00 91.31 85 ILE A C 1
ATOM 651 O O . ILE A 1 85 ? 4.569 2.041 -6.423 1.00 91.31 85 ILE A O 1
ATOM 655 N N . LEU A 1 86 ? 4.951 0.157 -7.597 1.00 92.25 86 LEU A N 1
ATOM 656 C CA . LEU A 1 86 ? 5.092 -0.728 -6.444 1.00 92.25 86 LEU A CA 1
ATOM 657 C C . LEU A 1 86 ? 6.154 -0.226 -5.456 1.00 92.25 86 LEU A C 1
ATOM 659 O O . LEU A 1 86 ? 5.898 -0.123 -4.259 1.00 92.25 86 LEU A O 1
ATOM 663 N N . GLY A 1 87 ? 7.336 0.146 -5.953 1.00 91.12 87 GLY A N 1
ATOM 664 C CA . GLY A 1 87 ? 8.421 0.670 -5.127 1.00 91.12 87 GLY A CA 1
ATOM 665 C C . GLY A 1 87 ? 8.033 1.957 -4.398 1.00 91.12 87 GLY A C 1
ATOM 666 O O . GLY A 1 87 ? 8.366 2.121 -3.223 1.00 91.12 87 GLY A O 1
ATOM 667 N N . HIS A 1 88 ? 7.284 2.841 -5.061 1.00 91.31 88 HIS A N 1
ATOM 668 C CA . HIS A 1 88 ? 6.771 4.065 -4.455 1.00 91.31 88 HIS A CA 1
ATOM 669 C C . HIS A 1 88 ? 5.714 3.778 -3.381 1.00 91.31 88 HIS A C 1
ATOM 671 O O . HIS A 1 88 ? 5.842 4.284 -2.266 1.00 91.31 88 HIS A O 1
ATOM 677 N N . LEU A 1 89 ? 4.710 2.945 -3.679 1.00 93.19 89 LEU A N 1
ATOM 678 C CA . LEU A 1 89 ? 3.651 2.578 -2.732 1.00 93.19 89 LEU A CA 1
ATOM 679 C C . LEU A 1 89 ? 4.236 1.946 -1.465 1.00 93.19 89 LEU A C 1
ATOM 681 O O . LEU A 1 89 ? 3.957 2.409 -0.359 1.00 93.19 89 LEU A O 1
ATOM 685 N N . LEU A 1 90 ? 5.127 0.963 -1.631 1.00 92.38 90 LEU A N 1
ATOM 686 C CA . LEU A 1 90 ? 5.801 0.280 -0.525 1.00 92.38 90 LEU A CA 1
ATOM 687 C C . LEU A 1 90 ? 6.645 1.239 0.325 1.00 92.38 90 LEU A C 1
ATOM 689 O O . LEU A 1 90 ? 6.715 1.093 1.543 1.00 92.38 90 LEU A O 1
ATOM 693 N N . LYS A 1 91 ? 7.266 2.246 -0.296 1.00 90.19 91 LYS A N 1
ATOM 694 C CA . LYS A 1 91 ? 8.040 3.268 0.418 1.00 90.19 91 LYS A CA 1
ATOM 695 C C . LYS A 1 91 ? 7.160 4.239 1.203 1.00 90.19 91 LYS A C 1
ATOM 697 O O . LYS A 1 91 ? 7.591 4.719 2.251 1.00 90.19 91 LYS A O 1
ATOM 702 N N . VAL A 1 92 ? 5.983 4.588 0.685 1.00 91.69 92 VAL A N 1
ATOM 70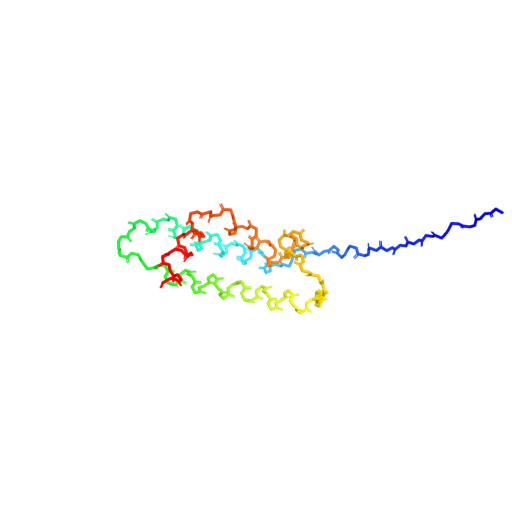3 C CA . VAL A 1 92 ? 5.039 5.474 1.377 1.00 91.69 92 VAL A CA 1
ATOM 704 C C . VAL A 1 92 ? 4.452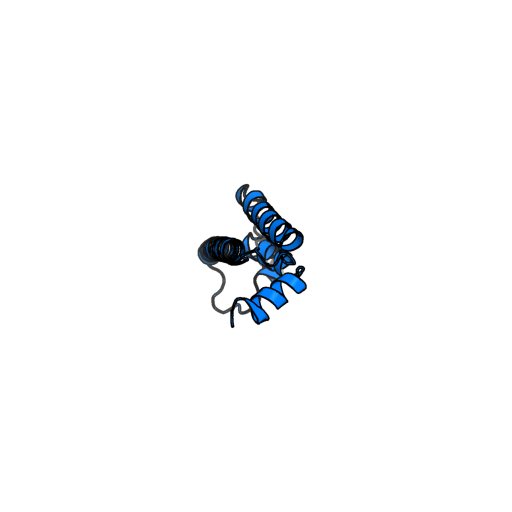 4.740 2.573 1.00 91.69 92 VAL A C 1
ATOM 706 O O . VAL A 1 92 ? 4.629 5.207 3.693 1.00 91.69 92 VAL A O 1
ATOM 709 N N . ILE A 1 93 ? 3.854 3.564 2.368 1.00 92.12 93 ILE A N 1
ATOM 710 C CA . ILE A 1 93 ? 3.192 2.813 3.442 1.00 92.12 93 ILE A CA 1
ATOM 711 C C . ILE A 1 93 ? 4.147 2.439 4.582 1.00 92.12 93 ILE A C 1
ATOM 713 O O . ILE A 1 93 ? 3.772 2.525 5.747 1.00 92.12 93 ILE A O 1
ATOM 717 N N . SER A 1 94 ? 5.414 2.122 4.280 1.00 89.00 94 SER A N 1
ATOM 718 C CA . SER A 1 94 ? 6.403 1.778 5.308 1.00 89.00 94 SER A CA 1
ATOM 719 C C . SER A 1 94 ? 6.717 2.927 6.271 1.00 89.00 94 SER A C 1
ATOM 721 O O . SER A 1 94 ? 7.313 2.689 7.313 1.00 89.00 94 SER A O 1
ATOM 723 N N . ARG A 1 95 ? 6.380 4.176 5.918 1.00 91.44 95 ARG A N 1
ATOM 724 C CA . ARG A 1 95 ? 6.562 5.347 6.793 1.00 91.44 95 ARG A CA 1
ATOM 725 C C . ARG A 1 95 ? 5.410 5.536 7.780 1.00 91.44 95 ARG A C 1
ATOM 727 O O . ARG A 1 95 ? 5.579 6.268 8.748 1.00 91.44 95 ARG A O 1
ATOM 734 N N . TYR A 1 96 ? 4.271 4.884 7.554 1.00 92.88 96 TYR A N 1
ATOM 735 C CA . TYR A 1 96 ? 3.105 4.934 8.434 1.00 92.88 96 TYR A CA 1
ATOM 736 C C . TYR A 1 96 ? 3.179 3.765 9.423 1.00 92.88 96 TYR A C 1
ATOM 738 O O . TYR A 1 96 ? 2.451 2.777 9.325 1.00 92.88 96 TYR A O 1
ATOM 746 N N . GLU A 1 97 ? 4.123 3.857 10.364 1.00 92.75 97 GLU A N 1
ATOM 747 C CA . GLU A 1 97 ? 4.429 2.773 11.306 1.00 92.75 97 GLU A CA 1
ATOM 748 C C . GLU A 1 97 ? 3.231 2.389 12.177 1.00 92.75 97 GLU A C 1
ATOM 750 O O . GLU A 1 97 ? 3.022 1.207 12.449 1.00 92.75 97 GLU A O 1
ATOM 755 N N . GLU A 1 98 ? 2.432 3.360 12.616 1.00 93.06 98 GLU A N 1
ATOM 756 C CA . GLU A 1 98 ? 1.261 3.094 13.450 1.00 93.06 98 GLU A CA 1
ATOM 757 C C . GLU A 1 98 ? 0.195 2.306 12.684 1.00 93.06 98 GLU A C 1
ATOM 759 O O . GLU A 1 98 ? -0.280 1.278 13.173 1.00 93.06 98 GLU A O 1
ATOM 764 N N . PHE A 1 99 ? -0.092 2.722 11.448 1.00 93.00 99 PHE A N 1
ATOM 765 C CA . PHE A 1 99 ? -0.976 2.002 10.537 1.00 93.00 99 PHE A CA 1
ATOM 766 C C . PHE A 1 99 ? -0.504 0.560 10.337 1.00 93.00 99 PHE A C 1
ATOM 768 O O . PHE A 1 99 ? -1.255 -0.381 10.593 1.00 93.00 99 PHE A O 1
ATOM 775 N N . MET A 1 100 ? 0.766 0.367 9.970 1.00 92.00 100 MET A N 1
ATOM 776 C CA . MET A 1 100 ? 1.340 -0.964 9.744 1.00 92.00 100 MET A CA 1
ATOM 777 C C . MET A 1 100 ? 1.300 -1.845 10.998 1.00 92.00 100 MET A C 1
ATOM 779 O O . MET A 1 100 ? 1.000 -3.042 10.925 1.00 92.00 100 MET A O 1
ATOM 783 N N . ASN A 1 101 ? 1.553 -1.258 12.169 1.00 92.50 101 ASN A N 1
ATOM 784 C CA . ASN A 1 101 ? 1.417 -1.947 13.446 1.00 92.50 101 ASN A CA 1
ATOM 785 C C . ASN A 1 101 ? -0.033 -2.366 13.711 1.00 92.50 101 ASN A C 1
ATOM 787 O O . ASN A 1 101 ? -0.263 -3.495 14.146 1.00 92.50 101 ASN A O 1
ATOM 791 N N . LYS A 1 102 ? -1.007 -1.483 13.458 1.00 91.12 102 LYS A N 1
ATOM 792 C CA . LYS A 1 102 ? -2.434 -1.760 13.662 1.00 91.12 102 LYS A CA 1
ATOM 793 C C . LYS A 1 102 ? -2.923 -2.860 12.722 1.00 91.12 102 LYS A C 1
ATOM 795 O O . LYS A 1 102 ? -3.557 -3.800 13.195 1.00 91.12 102 LYS A O 1
ATOM 800 N N . VAL A 1 103 ? -2.539 -2.803 11.444 1.00 90.81 103 VAL A N 1
ATOM 801 C CA . VAL A 1 103 ? -2.803 -3.856 10.450 1.00 90.81 103 VAL A CA 1
ATOM 802 C C . VAL A 1 103 ? -2.320 -5.207 10.959 1.00 90.81 103 VAL A C 1
ATOM 804 O O . VAL A 1 103 ? -3.131 -6.116 11.119 1.00 90.81 103 VAL A O 1
ATOM 807 N N . THR A 1 104 ? -1.043 -5.299 11.327 1.00 88.56 104 THR A N 1
ATOM 808 C CA . THR A 1 104 ? -0.418 -6.565 11.737 1.00 88.56 104 THR A CA 1
ATOM 809 C C . THR A 1 104 ? -0.987 -7.119 13.048 1.00 88.56 104 THR A C 1
ATOM 811 O O . THR A 1 104 ? -1.108 -8.329 13.224 1.00 88.56 104 THR A O 1
ATOM 814 N N . LYS A 1 105 ? -1.300 -6.245 14.012 1.00 88.38 105 LYS A N 1
ATOM 815 C CA . LYS A 1 105 ? -1.673 -6.663 15.374 1.00 88.38 105 LYS A CA 1
ATOM 816 C C . LYS A 1 105 ? -3.174 -6.813 15.586 1.00 88.38 105 LYS A C 1
ATOM 818 O O . LYS A 1 105 ? -3.565 -7.539 16.488 1.00 88.38 105 LYS A O 1
ATOM 823 N N . SER A 1 106 ? -3.991 -6.073 14.838 1.00 85.44 106 SER A N 1
ATOM 824 C CA . SER A 1 106 ? -5.429 -5.928 15.121 1.00 85.44 106 SER A CA 1
ATOM 825 C C . SER A 1 106 ? -6.332 -6.355 13.970 1.00 85.44 106 SER A C 1
ATOM 827 O O . SER A 1 106 ? -7.493 -6.653 14.220 1.00 85.44 106 SER A O 1
ATOM 829 N N . TYR A 1 107 ? -5.848 -6.335 12.724 1.00 83.94 107 TYR A N 1
ATOM 830 C CA . TYR A 1 107 ? -6.694 -6.605 11.556 1.00 83.94 107 TYR A CA 1
ATOM 831 C C . TYR A 1 107 ? -6.362 -7.926 10.849 1.00 83.94 107 TYR A C 1
ATOM 833 O O . TYR A 1 107 ? -7.211 -8.448 10.134 1.00 83.94 107 TYR A O 1
ATOM 841 N N . THR A 1 108 ? -5.155 -8.467 11.042 1.00 76.31 108 THR A N 1
ATOM 842 C CA . THR A 1 108 ? -4.714 -9.749 10.455 1.00 76.31 108 THR A CA 1
ATOM 843 C C . THR A 1 108 ? -4.652 -10.914 11.448 1.00 76.31 108 THR A C 1
ATOM 845 O O . THR A 1 108 ? -4.368 -12.035 11.031 1.00 76.31 108 THR A O 1
ATOM 848 N N . MET A 1 109 ? -4.871 -10.652 12.741 1.00 61.44 109 MET A N 1
ATOM 849 C CA . MET A 1 109 ? -5.052 -11.669 13.789 1.00 61.44 109 MET A CA 1
ATOM 850 C C . MET A 1 109 ? -6.539 -11.880 14.047 1.00 61.44 109 MET A C 1
ATOM 852 O O . MET A 1 109 ? -6.927 -13.052 14.240 1.00 61.44 109 MET A O 1
#

Radius of gyration: 18.75 Å; chains: 1; bounding box: 67×25×46 Å

Sequence (109 aa):
MFAPSRSNHGTHATHLPHPSQSSAAGELQAILAVWEAENDNASFSAKPSIIRLSELIEEATDDFLKQDPDPLDDRHPAKTYPSCILGHLLKVISRYEEFMNKVTKSYTM

Organism: Wuchereria bancrofti (NCBI:txid6293)

pLDDT: mean 80.92, std 18.02, range [37.72, 95.25]

Secondary structure (DSSP, 8-state):
------------------HHHHHHHHHHHHHHHHHHHHTT-TT---HHHHHHHHHHHHHHHHHHHTT---TT--S-HHHH-TTSHHHHHHHHHTT-HHHHHHIIIII--